Protein AF-A0A0G3XBW4-F1 (afdb_monomer_lite)

Organism: NCBI:txid543877

Radius of gyration: 42.04 Å; chains: 1; bounding box: 80×44×108 Å

Sequence (149 aa):
MRLISRLNPAEGVGDFWAYIRRPQPYRLPILALSFLMTGSLLFWVVQERYYMPPERPEITYITTFAPGRTDAEIAASNRANQERQDALAAERAEREELRREIYRSLGRATGMDVDRIEREAAEEQAREEAAEAARRAALVGDSVAEDSQ

pLDDT: mean 86.48, std 10.98, range [40.44, 97.56]

Structure (mmCIF, N/CA/C/O backbone):
data_AF-A0A0G3XBW4-F1
#
_entry.id   AF-A0A0G3XBW4-F1
#
loop_
_atom_site.group_PDB
_atom_site.id
_atom_site.type_symbol
_atom_site.label_atom_id
_atom_site.label_alt_id
_atom_site.label_comp_id
_atom_site.label_asym_id
_atom_site.label_entity_id
_atom_site.label_seq_id
_atom_site.pdbx_PDB_ins_code
_atom_site.Cartn_x
_atom_site.Cartn_y
_atom_site.Cartn_z
_atom_site.occupancy
_atom_site.B_iso_or_equiv
_atom_site.auth_seq_id
_atom_site.auth_comp_id
_atom_s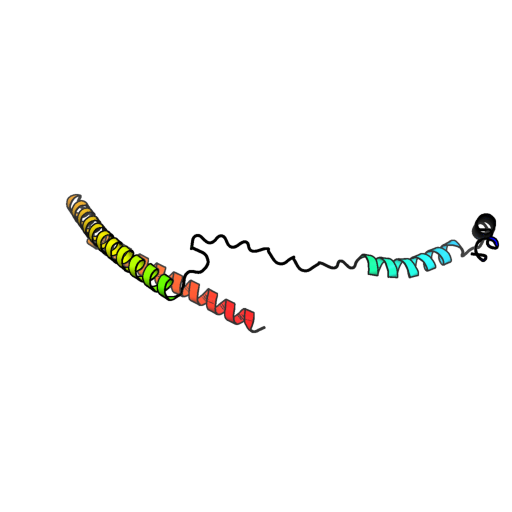ite.auth_asym_id
_atom_site.auth_atom_id
_atom_site.pdbx_PDB_model_num
ATOM 1 N N . MET A 1 1 ? 7.869 9.136 -58.456 1.00 55.00 1 MET A N 1
ATOM 2 C CA . MET A 1 1 ? 8.676 7.894 -58.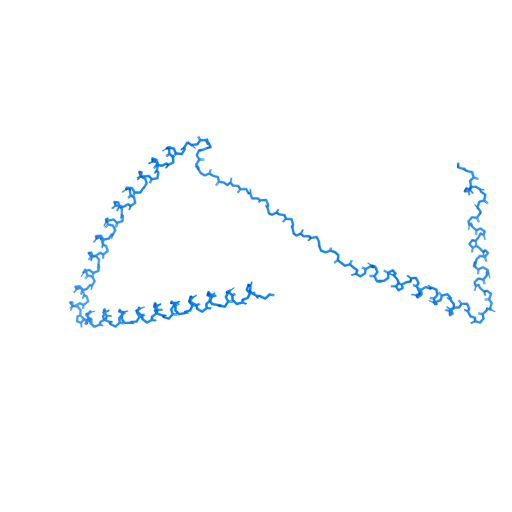361 1.00 55.00 1 MET A CA 1
ATOM 3 C C . MET A 1 1 ? 9.735 7.808 -59.477 1.00 55.00 1 MET A C 1
ATOM 5 O O . MET A 1 1 ? 9.739 6.856 -60.239 1.00 55.00 1 MET A O 1
ATOM 9 N N . ARG A 1 2 ? 10.633 8.799 -59.625 1.00 61.50 2 ARG A N 1
ATOM 10 C CA . ARG A 1 2 ? 11.599 8.858 -60.756 1.00 61.50 2 ARG A CA 1
ATOM 11 C C . ARG A 1 2 ? 13.068 9.041 -60.328 1.00 61.50 2 ARG A C 1
ATOM 13 O O . ARG A 1 2 ? 13.945 9.153 -61.172 1.00 61.50 2 ARG A O 1
ATOM 20 N N . LEU A 1 3 ? 13.325 9.082 -59.017 1.00 62.53 3 LEU A N 1
ATOM 21 C CA . LEU A 1 3 ? 14.662 9.248 -58.429 1.00 62.53 3 LEU A CA 1
ATOM 22 C C . LEU A 1 3 ? 15.362 7.900 -58.199 1.00 62.53 3 LEU A C 1
ATOM 24 O O . LEU A 1 3 ? 16.564 7.791 -58.395 1.00 62.53 3 LEU A O 1
ATOM 28 N N . ILE A 1 4 ? 14.599 6.856 -57.866 1.00 63.75 4 ILE A N 1
ATOM 29 C CA . ILE A 1 4 ? 15.136 5.530 -57.521 1.00 63.75 4 ILE A CA 1
ATOM 30 C C . ILE A 1 4 ? 15.625 4.775 -58.770 1.00 63.75 4 ILE A C 1
ATOM 32 O O . ILE A 1 4 ? 16.589 4.031 -58.686 1.00 63.75 4 ILE A O 1
ATOM 36 N N . SER A 1 5 ? 15.052 5.028 -59.956 1.00 64.81 5 SER A N 1
ATOM 37 C CA . SER A 1 5 ? 15.480 4.373 -61.208 1.00 64.81 5 SER A CA 1
ATOM 38 C C . SER A 1 5 ? 16.783 4.931 -61.800 1.00 64.81 5 SER A C 1
ATOM 40 O O . SER A 1 5 ? 17.261 4.410 -62.802 1.00 64.81 5 SER A O 1
ATOM 42 N N . ARG A 1 6 ? 17.314 6.032 -61.247 1.00 68.06 6 ARG A N 1
ATOM 43 C CA . ARG A 1 6 ? 18.598 6.641 -61.644 1.00 68.06 6 ARG A CA 1
ATOM 44 C C . ARG A 1 6 ? 19.755 6.228 -60.737 1.00 68.06 6 ARG A C 1
ATOM 46 O O . ARG A 1 6 ? 20.904 6.486 -61.072 1.00 68.06 6 ARG A O 1
ATOM 53 N N . LEU A 1 7 ? 19.451 5.632 -59.589 1.00 69.62 7 LEU A N 1
ATOM 54 C CA . LEU A 1 7 ? 20.440 5.107 -58.663 1.00 69.62 7 LEU A CA 1
ATOM 55 C C . LEU A 1 7 ? 20.679 3.647 -59.044 1.00 69.62 7 LEU A C 1
ATOM 57 O O . LEU A 1 7 ? 19.738 2.859 -59.053 1.00 69.62 7 LEU A O 1
ATOM 61 N N . ASN A 1 8 ? 21.921 3.298 -59.382 1.00 78.50 8 ASN A N 1
ATOM 62 C CA . ASN A 1 8 ? 22.334 1.913 -59.586 1.00 78.50 8 ASN A CA 1
ATOM 63 C C . ASN A 1 8 ? 22.988 1.396 -58.289 1.00 78.50 8 ASN A C 1
ATOM 65 O O . ASN A 1 8 ? 24.199 1.547 -58.113 1.00 78.50 8 ASN A O 1
ATOM 69 N N . PRO A 1 9 ? 22.215 0.840 -57.335 1.00 78.75 9 PRO A N 1
ATOM 70 C CA . PRO A 1 9 ? 22.743 0.463 -56.025 1.00 78.75 9 PRO A CA 1
ATOM 71 C C . PRO A 1 9 ? 23.787 -0.655 -56.116 1.00 78.75 9 PRO A C 1
ATOM 73 O O . PRO A 1 9 ? 24.722 -0.680 -55.321 1.00 78.75 9 PRO A O 1
ATOM 76 N N . ALA A 1 10 ? 23.662 -1.554 -57.095 1.00 81.38 10 ALA A N 1
ATOM 77 C CA . ALA A 1 10 ? 24.596 -2.661 -57.281 1.00 81.38 10 ALA A CA 1
ATOM 78 C C . ALA A 1 10 ? 25.997 -2.162 -57.670 1.00 81.38 10 ALA A C 1
ATOM 80 O O . ALA A 1 10 ? 27.002 -2.634 -57.140 1.00 81.38 10 ALA A O 1
ATOM 81 N N . GLU A 1 11 ? 26.057 -1.167 -58.553 1.00 82.88 11 GLU A N 1
ATOM 82 C CA . GLU A 1 11 ? 27.310 -0.562 -59.005 1.00 82.88 11 GLU A CA 1
ATOM 83 C C . GLU A 1 11 ? 27.946 0.308 -57.913 1.00 82.88 11 GLU A C 1
ATOM 85 O O . GLU A 1 11 ? 29.149 0.213 -57.677 1.00 82.88 11 GLU A O 1
ATOM 90 N N . GLY A 1 12 ? 27.136 1.062 -57.161 1.00 84.56 12 GLY A N 1
ATOM 91 C CA . GLY A 1 12 ? 27.617 1.860 -56.027 1.00 84.56 12 GLY A CA 1
ATOM 92 C C . GLY A 1 12 ? 28.231 1.019 -54.900 1.00 84.56 12 GLY A C 1
ATOM 93 O O . GLY A 1 12 ? 29.260 1.390 -54.338 1.00 84.56 12 GLY A O 1
ATOM 94 N N . VAL A 1 13 ? 27.653 -0.149 -54.596 1.00 88.50 13 VAL A N 1
ATOM 95 C CA . VAL A 1 13 ? 28.239 -1.095 -53.626 1.00 88.50 13 VAL A CA 1
ATOM 96 C C . VAL A 1 13 ? 29.562 -1.668 -54.147 1.00 88.50 13 VAL A C 1
ATOM 98 O O . VAL A 1 13 ? 30.516 -1.814 -53.379 1.00 88.50 13 VAL A O 1
ATOM 101 N N . GLY A 1 14 ? 29.644 -1.956 -55.450 1.00 89.25 14 GLY A N 1
ATOM 102 C CA . GLY A 1 14 ? 30.870 -2.419 -56.101 1.00 89.25 14 GLY A CA 1
ATOM 103 C C . GLY A 1 14 ? 32.006 -1.395 -56.033 1.00 89.25 14 GLY A C 1
ATOM 104 O O . GLY A 1 14 ? 33.124 -1.751 -55.652 1.00 89.25 14 GLY A O 1
ATOM 105 N N . ASP A 1 15 ? 31.716 -0.127 -56.333 1.00 86.19 15 ASP A N 1
ATOM 106 C CA . ASP A 1 15 ? 32.692 0.969 -56.282 1.00 86.19 15 ASP A CA 1
ATOM 107 C C . ASP A 1 15 ? 33.177 1.242 -54.847 1.00 86.19 15 ASP A C 1
ATOM 109 O O . ASP A 1 15 ? 34.380 1.323 -54.582 1.00 86.19 15 ASP A O 1
ATOM 113 N N . PHE A 1 16 ? 32.259 1.241 -53.876 1.00 87.25 16 PHE A N 1
ATOM 114 C CA . PHE A 1 16 ? 32.604 1.340 -52.457 1.00 87.25 16 PHE A CA 1
ATOM 115 C C . PHE A 1 16 ? 33.545 0.212 -52.008 1.00 87.25 16 PHE A C 1
ATOM 117 O O . PHE A 1 16 ? 34.558 0.450 -51.346 1.00 87.25 16 PHE A O 1
ATOM 124 N N . TRP A 1 17 ? 33.250 -1.028 -52.397 1.00 87.12 17 TRP A N 1
ATOM 125 C CA . TRP A 1 17 ? 34.067 -2.184 -52.037 1.00 87.12 17 TRP A CA 1
ATOM 126 C C . TRP A 1 17 ? 35.446 -2.164 -52.709 1.00 87.12 17 TRP A C 1
ATOM 128 O O . TRP A 1 17 ? 36.455 -2.516 -52.087 1.00 87.12 17 TRP A O 1
ATOM 138 N N . ALA A 1 18 ? 35.511 -1.697 -53.959 1.00 88.00 18 ALA A N 1
ATOM 139 C CA . ALA A 1 18 ? 36.764 -1.462 -54.664 1.00 88.00 18 ALA A CA 1
ATOM 140 C C . ALA A 1 18 ? 37.614 -0.388 -53.964 1.00 88.00 18 ALA A C 1
ATOM 142 O O . ALA A 1 18 ? 38.826 -0.569 -53.832 1.00 88.00 18 ALA A O 1
ATOM 143 N N . TYR A 1 19 ? 36.998 0.687 -53.462 1.00 84.88 19 TYR A N 1
ATOM 144 C CA . TYR A 1 19 ? 37.668 1.730 -52.681 1.00 84.88 19 TYR A CA 1
ATOM 145 C C . TYR A 1 19 ? 38.192 1.209 -51.333 1.00 84.88 19 TYR A C 1
ATOM 147 O O . TYR A 1 19 ? 39.368 1.395 -51.021 1.00 84.88 19 TYR A O 1
ATOM 155 N N . ILE A 1 20 ? 37.370 0.479 -50.571 1.00 84.06 20 ILE A N 1
ATOM 156 C CA . ILE A 1 20 ? 37.745 -0.099 -49.266 1.00 84.06 20 ILE A CA 1
ATOM 157 C C . ILE A 1 20 ? 38.923 -1.080 -49.380 1.00 84.06 20 ILE A C 1
ATOM 159 O O . ILE A 1 20 ? 39.796 -1.123 -48.506 1.00 84.06 20 ILE A O 1
ATOM 163 N N . ARG A 1 21 ? 38.993 -1.854 -50.471 1.00 83.62 21 ARG A N 1
ATOM 164 C CA . ARG A 1 21 ? 40.095 -2.800 -50.716 1.00 83.62 21 ARG A CA 1
ATOM 165 C C . ARG A 1 21 ? 41.432 -2.129 -51.035 1.00 83.62 21 ARG A C 1
ATOM 167 O O . ARG A 1 21 ? 42.460 -2.793 -50.881 1.00 83.62 21 ARG A O 1
ATOM 174 N N . ARG A 1 22 ? 41.463 -0.845 -51.418 1.00 86.62 22 ARG A N 1
ATOM 175 C CA . ARG A 1 22 ? 42.720 -0.136 -51.719 1.00 86.62 22 ARG A CA 1
ATOM 176 C C . ARG A 1 22 ? 43.646 -0.135 -50.491 1.00 86.62 22 ARG A C 1
ATOM 178 O O . ARG A 1 22 ? 43.172 0.074 -49.369 1.00 86.62 22 ARG A O 1
ATOM 185 N N . PRO A 1 23 ? 44.958 -0.376 -50.666 1.00 79.88 23 PRO A N 1
ATOM 186 C CA . PRO A 1 23 ? 45.912 -0.396 -49.564 1.00 79.88 23 PRO A CA 1
ATOM 187 C C . PRO A 1 23 ? 46.196 1.037 -49.095 1.00 79.88 23 PRO A C 1
ATOM 189 O O . PRO A 1 23 ? 47.113 1.696 -49.570 1.00 79.88 23 PRO A O 1
ATOM 192 N N . GLN A 1 24 ? 45.374 1.532 -48.170 1.00 82.81 24 GLN A N 1
ATOM 193 C CA . GLN A 1 24 ? 45.597 2.796 -47.474 1.00 82.81 24 GLN A CA 1
ATOM 194 C C . GLN A 1 24 ? 45.966 2.535 -46.007 1.00 82.81 24 GLN A C 1
ATOM 196 O O . GLN A 1 24 ? 45.290 1.735 -45.352 1.00 82.81 24 GLN A O 1
ATOM 201 N N . PRO A 1 25 ? 46.986 3.226 -45.465 1.00 86.44 25 PRO A N 1
ATOM 202 C CA . PRO A 1 25 ? 47.512 2.952 -44.126 1.00 86.44 25 PRO A CA 1
ATOM 203 C C . PRO A 1 25 ? 46.499 3.220 -43.002 1.00 86.44 25 PRO A C 1
ATOM 205 O O . PRO A 1 25 ? 46.497 2.511 -42.001 1.00 86.44 25 PRO A O 1
ATOM 208 N N . TYR A 1 26 ? 45.590 4.188 -43.175 1.00 87.31 26 TYR A N 1
ATOM 209 C CA . TYR A 1 26 ? 44.670 4.638 -42.118 1.00 87.31 26 TYR A CA 1
ATOM 210 C C . TYR A 1 26 ? 43.203 4.222 -42.306 1.00 87.31 26 TYR A C 1
ATOM 212 O O . TYR A 1 26 ? 42.339 4.681 -41.561 1.00 87.31 26 TYR A O 1
ATOM 220 N N . ARG A 1 27 ? 42.892 3.322 -43.250 1.00 87.00 27 ARG A N 1
ATOM 221 C CA . ARG A 1 27 ? 41.497 2.944 -43.558 1.00 87.00 27 ARG A CA 1
ATOM 222 C C . ARG A 1 27 ? 40.745 2.339 -42.365 1.00 87.00 27 ARG A C 1
ATOM 224 O O . ARG A 1 27 ? 39.613 2.722 -42.103 1.00 87.00 27 ARG A O 1
ATOM 231 N N . LEU A 1 28 ? 41.377 1.416 -41.633 1.00 86.44 28 LEU A N 1
ATOM 232 C CA . LEU A 1 28 ? 40.762 0.746 -40.484 1.00 86.44 28 LEU A CA 1
ATOM 233 C C . LEU A 1 28 ? 40.714 1.656 -39.248 1.00 86.44 28 LEU A C 1
ATOM 235 O O . LEU A 1 28 ? 39.649 1.716 -38.642 1.00 86.44 28 LEU A O 1
ATOM 239 N N . PRO A 1 29 ? 41.782 2.406 -38.893 1.00 92.19 29 PRO A N 1
ATOM 240 C CA . PRO A 1 29 ? 41.722 3.359 -37.785 1.00 92.19 29 PRO A CA 1
ATOM 241 C C . PRO A 1 29 ? 40.635 4.422 -37.945 1.00 92.19 29 PRO A C 1
ATOM 243 O O . PRO A 1 29 ? 39.881 4.658 -37.007 1.00 92.19 29 PRO A O 1
ATOM 246 N N . ILE A 1 30 ? 40.519 5.039 -39.128 1.00 91.56 30 ILE A N 1
ATOM 247 C CA . ILE A 1 30 ? 39.511 6.079 -39.375 1.00 91.56 30 ILE A CA 1
ATOM 248 C C . ILE A 1 30 ? 38.106 5.475 -39.322 1.00 91.56 30 ILE A C 1
ATOM 250 O O . ILE A 1 30 ? 37.239 6.017 -38.645 1.00 91.56 30 ILE A O 1
ATOM 254 N N . LEU A 1 31 ? 37.895 4.322 -39.967 1.00 90.31 31 LEU A N 1
ATOM 255 C CA . LEU A 1 31 ? 36.609 3.627 -39.946 1.00 90.31 31 LEU A CA 1
ATOM 256 C C . LEU A 1 31 ? 36.198 3.241 -38.518 1.00 90.31 31 LEU A C 1
ATOM 258 O O . LEU A 1 31 ? 35.068 3.494 -38.110 1.00 90.31 31 LEU A O 1
ATOM 262 N N . ALA A 1 32 ? 37.124 2.671 -37.746 1.00 94.19 32 ALA A N 1
ATOM 263 C CA . ALA A 1 32 ? 36.895 2.303 -36.356 1.00 94.19 32 ALA A CA 1
ATOM 264 C C . ALA A 1 32 ? 36.591 3.528 -35.487 1.00 94.19 32 ALA A C 1
ATOM 266 O O . ALA A 1 32 ? 35.677 3.469 -34.671 1.00 94.19 32 ALA A O 1
ATOM 267 N N . LEU A 1 33 ? 37.298 4.646 -35.688 1.00 96.94 33 LEU A N 1
ATOM 268 C CA . LEU A 1 33 ? 37.041 5.893 -34.969 1.00 96.94 33 LEU A CA 1
ATOM 2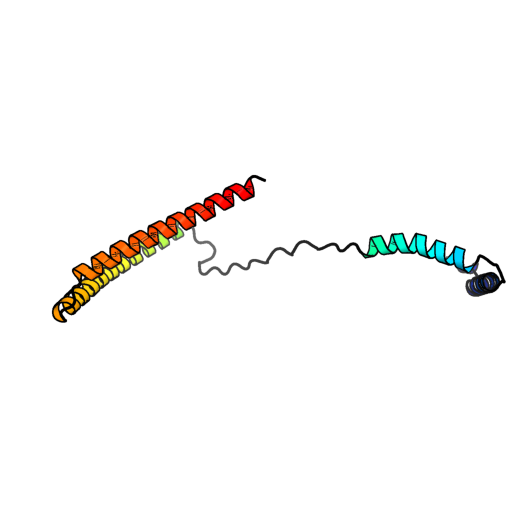69 C C . LEU A 1 33 ? 35.646 6.443 -35.284 1.00 96.94 33 LEU A C 1
ATOM 271 O O . LEU A 1 33 ? 34.928 6.838 -34.370 1.00 96.94 33 LEU A O 1
ATOM 275 N N . SER A 1 34 ? 35.230 6.422 -36.553 1.00 96.06 34 SER A N 1
ATOM 276 C CA . SER A 1 34 ? 33.879 6.829 -36.948 1.00 96.06 34 SER A CA 1
ATOM 277 C C . SER A 1 34 ? 32.810 5.951 -36.295 1.00 96.06 34 SER A C 1
ATOM 279 O O . SER A 1 34 ? 31.868 6.477 -35.704 1.00 96.06 34 SER A O 1
ATOM 281 N N . PHE A 1 35 ? 32.983 4.625 -36.323 1.00 96.69 35 PHE A N 1
ATOM 282 C CA . PHE A 1 35 ? 32.072 3.707 -35.634 1.00 96.69 35 PHE A CA 1
ATOM 283 C C . PHE A 1 35 ? 32.073 3.902 -34.120 1.00 96.69 35 PHE A C 1
ATOM 285 O O . PHE A 1 35 ? 31.016 3.799 -33.512 1.00 96.69 35 PHE A O 1
ATOM 292 N N . LEU A 1 36 ? 33.216 4.215 -33.510 1.00 97.56 36 LEU A N 1
ATOM 293 C CA . LEU A 1 36 ? 33.307 4.513 -32.081 1.00 97.56 36 LEU A CA 1
ATOM 294 C C . LEU A 1 36 ? 32.536 5.779 -31.716 1.00 97.56 36 LEU A C 1
ATOM 296 O O . LEU A 1 36 ? 31.805 5.771 -30.734 1.00 97.56 36 LEU A O 1
ATOM 300 N N . MET A 1 37 ? 32.674 6.849 -32.502 1.00 96.06 37 MET A N 1
ATOM 301 C CA . MET A 1 37 ? 31.984 8.117 -32.245 1.00 96.06 37 MET A CA 1
ATOM 302 C C . MET A 1 37 ? 30.465 7.989 -32.396 1.00 96.06 37 MET A C 1
ATOM 304 O O . MET A 1 37 ? 29.718 8.488 -31.561 1.00 96.06 37 MET A O 1
ATOM 308 N N . THR A 1 38 ? 29.984 7.309 -33.439 1.00 95.50 38 THR A N 1
ATOM 309 C CA . THR A 1 38 ? 28.539 7.095 -33.623 1.00 95.50 38 THR A CA 1
ATOM 310 C C . THR A 1 38 ? 28.000 6.028 -32.671 1.00 95.50 38 THR A C 1
ATOM 312 O O . THR A 1 38 ? 26.918 6.174 -32.105 1.00 95.50 38 THR A O 1
ATOM 315 N N . GLY A 1 39 ? 28.760 4.955 -32.473 1.00 96.38 39 GLY A N 1
ATOM 316 C CA . GLY A 1 39 ? 28.391 3.834 -31.622 1.00 96.38 39 GLY A CA 1
ATOM 317 C C . GLY A 1 39 ? 28.319 4.210 -30.148 1.00 96.38 39 GLY A C 1
ATOM 318 O O . GLY A 1 39 ? 27.430 3.718 -29.466 1.00 96.38 39 GLY A O 1
ATOM 319 N N . SER A 1 40 ? 29.181 5.107 -29.659 1.00 95.69 40 SER A N 1
ATOM 320 C CA . SER A 1 40 ? 29.143 5.570 -28.265 1.00 95.69 40 SER A CA 1
ATOM 321 C C . SER A 1 40 ? 27.867 6.351 -27.949 1.00 95.69 40 SER A C 1
ATOM 323 O O . SER A 1 40 ? 27.244 6.111 -26.916 1.00 95.69 40 SER A O 1
ATOM 325 N N . LEU A 1 41 ? 27.430 7.220 -28.866 1.00 95.00 41 LEU A N 1
ATOM 326 C CA . LEU A 1 41 ? 26.172 7.950 -28.737 1.00 95.00 41 LEU A CA 1
ATOM 327 C C . LEU A 1 41 ? 24.977 6.989 -28.708 1.00 95.00 41 LEU A C 1
ATOM 329 O O . LEU A 1 41 ? 24.127 7.087 -27.828 1.00 95.00 41 LEU A O 1
ATOM 333 N N . LEU A 1 42 ? 24.927 6.036 -29.644 1.00 95.00 42 LEU A N 1
ATOM 334 C CA . LEU A 1 42 ? 23.849 5.044 -29.690 1.00 95.00 42 LEU A CA 1
ATOM 335 C C . LEU A 1 42 ? 23.864 4.122 -28.470 1.00 95.00 42 LEU A C 1
ATOM 337 O O . LEU A 1 42 ? 22.808 3.814 -27.929 1.00 95.00 42 LEU A O 1
ATOM 341 N N . PHE A 1 43 ? 25.046 3.710 -28.014 1.00 94.75 43 PHE A N 1
ATOM 342 C CA . PHE A 1 43 ? 25.203 2.898 -26.812 1.00 94.75 43 PHE A CA 1
ATOM 343 C C . PHE A 1 43 ? 24.616 3.603 -25.590 1.00 94.75 43 PHE A C 1
ATOM 345 O O . PHE A 1 43 ? 23.890 2.974 -24.826 1.00 94.75 43 PHE A O 1
ATOM 352 N N . TRP A 1 44 ? 24.879 4.904 -25.437 1.00 92.62 44 TRP A N 1
ATOM 353 C CA . TRP A 1 44 ? 24.315 5.695 -24.347 1.00 92.62 44 TRP A CA 1
ATOM 354 C C . TRP A 1 44 ? 22.783 5.748 -24.407 1.00 92.62 44 TRP A C 1
ATOM 356 O O . TRP A 1 44 ? 22.127 5.486 -23.407 1.00 92.62 44 TRP A O 1
ATOM 366 N N . VAL A 1 45 ? 22.206 5.985 -25.590 1.00 91.12 45 VAL A N 1
ATOM 367 C CA . VAL A 1 45 ? 20.743 6.031 -25.772 1.00 91.12 45 VAL A CA 1
ATOM 368 C C . VAL A 1 45 ? 20.078 4.677 -25.498 1.00 91.12 45 VAL A C 1
ATOM 370 O O . VAL A 1 45 ? 19.004 4.625 -24.909 1.00 91.12 45 VAL A O 1
ATOM 373 N N . VAL A 1 46 ? 20.698 3.569 -25.910 1.00 90.69 46 VAL A N 1
ATOM 374 C CA . VAL A 1 46 ? 20.126 2.217 -25.755 1.00 90.69 46 VAL A CA 1
ATOM 375 C C . VAL A 1 46 ? 20.148 1.730 -24.299 1.00 90.69 46 VAL A C 1
ATOM 377 O O . VAL A 1 46 ? 19.357 0.863 -23.933 1.00 90.69 46 VAL A O 1
ATOM 380 N N . GLN A 1 47 ? 21.033 2.273 -23.461 1.00 87.94 47 GLN A N 1
ATOM 381 C CA . GLN A 1 47 ? 21.108 1.939 -22.033 1.00 87.94 47 GLN A CA 1
ATOM 382 C C . GLN A 1 47 ? 19.952 2.534 -21.216 1.00 87.94 47 GLN A C 1
ATOM 384 O O . GLN A 1 47 ? 19.682 2.057 -20.113 1.00 87.94 47 GLN A O 1
ATOM 389 N N . GLU A 1 48 ? 19.259 3.547 -21.740 1.00 84.19 48 GLU A N 1
ATOM 390 C CA . GLU A 1 48 ? 18.169 4.208 -21.030 1.00 84.19 48 GLU A CA 1
ATOM 391 C C . GLU A 1 48 ? 16.977 3.249 -20.867 1.00 84.19 48 GLU A C 1
ATOM 393 O O . GLU A 1 48 ? 16.328 2.843 -21.834 1.00 84.19 48 GLU A O 1
ATOM 398 N N . ARG A 1 49 ? 16.678 2.867 -19.621 1.00 80.31 49 ARG A N 1
ATOM 399 C CA . ARG A 1 49 ? 15.523 2.025 -19.281 1.00 80.31 49 ARG A CA 1
ATOM 400 C C . ARG A 1 49 ? 14.460 2.885 -18.618 1.00 80.31 49 ARG A C 1
ATOM 402 O O . ARG A 1 49 ? 14.577 3.229 -17.447 1.00 80.31 49 ARG A O 1
ATOM 409 N N . TYR A 1 50 ? 13.398 3.182 -19.357 1.00 81.12 50 TYR A N 1
ATOM 410 C CA . TYR A 1 50 ? 12.222 3.834 -18.797 1.00 81.12 50 TYR A CA 1
ATOM 411 C C . TYR A 1 50 ? 11.297 2.791 -18.159 1.00 81.12 50 TYR A C 1
ATOM 413 O O . TYR A 1 50 ? 10.764 1.919 -18.848 1.00 81.12 50 TYR A O 1
ATOM 421 N N . TYR A 1 51 ? 11.110 2.870 -16.841 1.00 81.19 51 TYR A N 1
ATOM 422 C CA . TYR A 1 51 ? 10.107 2.075 -16.138 1.00 81.19 51 TYR A CA 1
ATOM 423 C C . TYR A 1 51 ? 8.770 2.807 -16.203 1.00 81.19 51 TYR A C 1
ATOM 425 O O . TYR A 1 51 ? 8.642 3.927 -15.710 1.00 81.19 51 TYR A O 1
ATOM 433 N N . MET A 1 52 ? 7.774 2.177 -16.823 1.00 80.38 52 MET A N 1
ATOM 434 C CA . MET A 1 52 ? 6.409 2.688 -16.787 1.00 80.38 52 MET A CA 1
ATOM 435 C C . MET A 1 52 ? 5.918 2.666 -15.331 1.00 80.38 52 MET A C 1
ATOM 437 O O . MET A 1 52 ? 6.165 1.673 -14.637 1.00 80.38 52 MET A O 1
ATOM 441 N N . PRO A 1 53 ? 5.247 3.725 -14.845 1.00 83.94 53 PRO A N 1
ATOM 442 C CA . PRO A 1 53 ? 4.582 3.653 -13.552 1.00 83.94 53 PRO A CA 1
ATOM 443 C C . PRO A 1 53 ? 3.608 2.462 -13.548 1.00 83.94 53 PRO A C 1
ATOM 445 O O . PRO A 1 53 ? 2.999 2.182 -14.585 1.00 83.94 53 PRO A O 1
ATOM 448 N N . PRO A 1 54 ? 3.470 1.745 -12.419 1.00 84.00 54 PRO A N 1
ATOM 449 C CA . PRO A 1 54 ? 2.578 0.596 -12.341 1.00 84.00 54 PRO A CA 1
ATOM 450 C C . PRO A 1 54 ? 1.150 1.008 -12.712 1.00 84.00 54 PRO A C 1
ATOM 452 O O . PRO A 1 54 ? 0.680 2.080 -12.318 1.00 84.00 54 PRO A O 1
ATOM 455 N N . GLU A 1 55 ? 0.461 0.157 -13.473 1.00 83.38 55 GLU A N 1
ATOM 456 C CA . GLU A 1 55 ? -0.953 0.361 -13.781 1.00 83.38 55 GLU A CA 1
ATOM 457 C C . GLU A 1 55 ? -1.758 0.446 -12.479 1.00 83.38 55 GLU A C 1
ATOM 459 O O . GLU A 1 55 ? -1.483 -0.257 -11.500 1.00 83.38 55 GLU A O 1
ATOM 464 N N . ARG A 1 56 ? -2.745 1.350 -12.441 1.00 84.31 56 ARG A N 1
ATOM 465 C CA . ARG A 1 56 ? -3.604 1.485 -11.259 1.00 84.31 56 ARG A CA 1
ATOM 466 C C . ARG A 1 56 ? -4.397 0.182 -11.098 1.00 84.31 56 ARG A C 1
ATOM 468 O O . ARG A 1 56 ? -4.927 -0.305 -12.094 1.00 84.31 56 ARG A O 1
ATOM 475 N N . PRO A 1 57 ? -4.516 -0.364 -9.878 1.00 85.62 57 PRO A N 1
ATOM 476 C CA . PRO A 1 57 ? -5.258 -1.597 -9.670 1.00 85.62 57 PRO A CA 1
ATOM 477 C C . PRO A 1 57 ? -6.737 -1.400 -10.018 1.00 85.62 57 PRO A C 1
ATOM 479 O O . PRO A 1 57 ? -7.356 -0.411 -9.616 1.00 85.62 57 PRO A O 1
ATOM 482 N N . GLU A 1 58 ? -7.314 -2.362 -10.733 1.00 85.19 58 GLU A N 1
ATOM 483 C CA . GLU A 1 58 ? -8.755 -2.425 -10.961 1.00 85.19 58 GLU A CA 1
ATOM 484 C C . GLU A 1 58 ? -9.450 -2.927 -9.687 1.00 85.19 58 GLU A C 1
ATOM 486 O O . GLU A 1 58 ? -9.279 -4.072 -9.268 1.00 85.19 58 GLU A O 1
ATOM 491 N N . ILE A 1 59 ? -10.229 -2.057 -9.038 1.00 85.12 59 ILE A N 1
ATOM 492 C CA . ILE A 1 59 ? -10.961 -2.397 -7.812 1.00 85.12 59 ILE A CA 1
ATOM 493 C C . ILE A 1 59 ? -12.381 -2.820 -8.190 1.00 85.12 59 ILE A C 1
ATOM 495 O O . ILE A 1 59 ? -13.205 -1.990 -8.573 1.00 85.12 59 ILE A O 1
ATOM 499 N N . THR A 1 60 ? -12.685 -4.111 -8.042 1.00 86.25 60 THR A N 1
ATOM 500 C CA . THR A 1 60 ? -14.061 -4.620 -8.140 1.00 86.25 60 THR A CA 1
ATOM 501 C C . THR A 1 60 ? -14.697 -4.630 -6.753 1.00 86.25 60 THR A C 1
ATOM 503 O O . THR A 1 60 ? -14.319 -5.422 -5.892 1.00 86.25 60 THR A O 1
ATOM 506 N N . TYR A 1 61 ? -15.681 -3.759 -6.529 1.00 80.38 61 TYR A N 1
ATOM 507 C CA . TYR A 1 61 ? -16.455 -3.753 -5.289 1.00 80.38 61 TYR A CA 1
ATOM 508 C C . TYR A 1 61 ? -17.543 -4.828 -5.336 1.00 80.38 61 TYR A C 1
ATOM 510 O O . TYR A 1 61 ? -18.466 -4.758 -6.144 1.00 80.38 61 TYR A O 1
ATOM 518 N N . ILE A 1 62 ? -17.457 -5.806 -4.437 1.00 81.56 62 ILE A N 1
ATOM 519 C CA . ILE A 1 62 ? -18.509 -6.802 -4.213 1.00 81.56 62 ILE A CA 1
ATOM 520 C C . ILE A 1 62 ? -19.336 -6.316 -3.023 1.00 81.56 62 ILE A C 1
ATOM 522 O O . ILE A 1 62 ? -18.872 -6.363 -1.884 1.00 81.56 62 ILE A O 1
ATOM 526 N N . THR A 1 63 ? -20.545 -5.808 -3.268 1.00 80.56 63 THR A N 1
ATOM 527 C CA . THR A 1 63 ? -21.421 -5.315 -2.195 1.00 80.56 63 THR A CA 1
ATOM 528 C C . THR A 1 63 ? -22.509 -6.329 -1.867 1.00 80.56 63 THR A C 1
ATOM 530 O O . THR A 1 63 ? -23.272 -6.727 -2.742 1.00 80.56 63 THR A O 1
ATOM 533 N N . THR A 1 64 ? -22.645 -6.690 -0.592 1.00 80.31 64 THR A N 1
ATOM 534 C CA . THR A 1 64 ? -23.737 -7.557 -0.102 1.00 80.31 64 THR A CA 1
ATOM 535 C C . THR A 1 64 ? -25.041 -6.786 0.144 1.00 80.31 64 THR A C 1
ATOM 537 O O . THR A 1 64 ? -26.096 -7.380 0.347 1.00 80.31 64 THR A O 1
ATOM 540 N N . PHE A 1 65 ? -24.983 -5.453 0.154 1.00 81.81 65 PHE A N 1
ATOM 541 C CA . PHE A 1 65 ? -26.144 -4.594 0.379 1.00 81.81 65 PHE A CA 1
ATOM 542 C C . PHE A 1 65 ? -26.875 -4.285 -0.930 1.00 81.81 65 PHE A C 1
ATOM 544 O O . PHE A 1 65 ? -26.259 -4.217 -1.992 1.00 81.81 65 PHE A O 1
ATOM 551 N N . ALA A 1 66 ? -28.189 -4.071 -0.842 1.00 79.62 66 ALA A N 1
ATOM 552 C CA . ALA A 1 66 ? -29.004 -3.705 -1.994 1.00 79.62 66 ALA A CA 1
ATOM 553 C C . ALA A 1 66 ? -28.522 -2.374 -2.614 1.00 79.62 66 ALA A C 1
ATOM 555 O O . ALA A 1 66 ? -28.306 -1.405 -1.872 1.00 79.62 66 ALA A O 1
ATOM 556 N N . PRO A 1 67 ? -28.369 -2.297 -3.950 1.00 77.19 67 PRO A N 1
ATOM 557 C CA . PRO A 1 67 ? -28.033 -1.046 -4.614 1.00 77.19 67 PRO A CA 1
ATOM 558 C C . PRO A 1 67 ? -29.198 -0.060 -4.448 1.00 77.19 67 PRO A C 1
ATOM 560 O O . PRO A 1 67 ? -30.336 -0.379 -4.784 1.00 77.19 67 PRO A O 1
ATOM 563 N N . GLY A 1 68 ? -28.919 1.133 -3.913 1.00 82.94 68 GLY A N 1
ATOM 564 C CA . GLY A 1 68 ? -29.914 2.201 -3.753 1.00 82.94 68 GLY A CA 1
ATOM 565 C C . GLY A 1 68 ? -30.571 2.318 -2.375 1.00 82.94 68 GLY A C 1
ATOM 566 O O . GLY A 1 68 ? -31.547 3.055 -2.256 1.00 82.94 68 GLY A O 1
ATOM 567 N N . ARG A 1 69 ? -30.056 1.645 -1.332 1.00 86.75 69 ARG A N 1
ATOM 568 C CA . ARG A 1 69 ? -30.538 1.890 0.039 1.00 86.75 69 ARG A CA 1
ATOM 569 C C . ARG A 1 69 ? -30.323 3.354 0.431 1.00 86.75 69 ARG A C 1
ATOM 571 O O . ARG A 1 69 ? -29.255 3.913 0.185 1.00 86.75 69 ARG A O 1
ATOM 578 N N . THR A 1 70 ? -31.318 3.945 1.070 1.00 91.31 70 THR A N 1
ATOM 579 C CA . THR A 1 70 ? -31.256 5.315 1.584 1.00 91.31 70 THR A CA 1
ATOM 580 C C . THR A 1 70 ? -30.518 5.365 2.917 1.00 91.31 70 THR A C 1
ATOM 582 O O . THR A 1 70 ? -30.563 4.409 3.692 1.00 91.31 70 THR A O 1
ATOM 585 N N . ASP A 1 71 ? -29.902 6.505 3.236 1.00 89.94 71 ASP A N 1
ATOM 586 C CA . ASP A 1 71 ? -29.213 6.742 4.517 1.00 89.94 71 ASP A CA 1
ATOM 587 C C . ASP A 1 71 ? -30.102 6.462 5.742 1.00 89.94 71 ASP A C 1
ATOM 589 O O . ASP A 1 71 ? -29.633 5.966 6.768 1.00 89.94 71 ASP A O 1
ATOM 593 N N . ALA A 1 72 ? -31.411 6.705 5.627 1.00 90.75 72 ALA A N 1
ATOM 594 C CA . ALA A 1 72 ? -32.378 6.396 6.677 1.00 90.75 72 ALA A CA 1
ATOM 595 C C . ALA A 1 72 ? -32.500 4.880 6.929 1.00 90.75 72 ALA A C 1
ATOM 597 O O . ALA A 1 72 ? -32.512 4.436 8.080 1.00 90.75 72 ALA A O 1
ATOM 598 N N . GLU A 1 73 ? -32.533 4.074 5.866 1.00 89.31 73 GLU A N 1
ATOM 599 C CA . GLU A 1 73 ? -32.556 2.609 5.957 1.00 8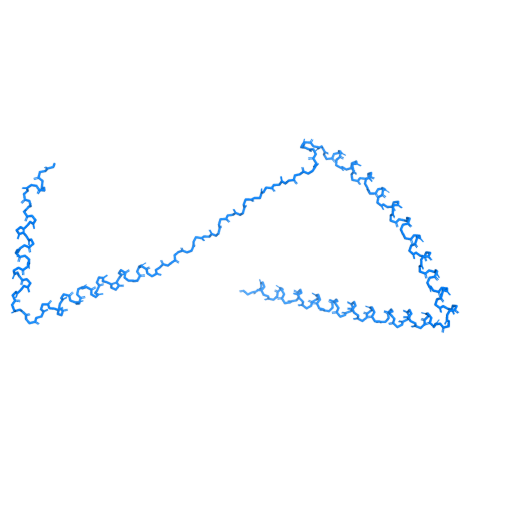9.31 73 GLU A CA 1
ATOM 600 C C . GLU A 1 73 ? -31.227 2.062 6.497 1.00 89.31 73 GLU A C 1
ATOM 602 O O . GLU A 1 73 ? -31.223 1.093 7.261 1.00 89.31 73 GLU A O 1
ATOM 607 N N . ILE A 1 74 ? -30.101 2.715 6.176 1.00 89.31 74 ILE A N 1
ATOM 608 C CA . ILE A 1 74 ? -28.783 2.406 6.758 1.00 89.31 74 ILE A CA 1
ATOM 609 C C . ILE A 1 74 ? -28.822 2.554 8.271 1.00 89.31 74 ILE A C 1
ATOM 611 O O . ILE A 1 74 ? -28.479 1.622 8.998 1.00 89.31 74 ILE A O 1
ATOM 615 N N . ALA A 1 75 ? -29.242 3.729 8.737 1.00 92.31 75 ALA A N 1
ATOM 616 C CA . ALA A 1 75 ? -29.259 4.059 10.150 1.00 92.31 75 ALA A CA 1
ATOM 617 C C . ALA A 1 75 ? -30.199 3.128 10.927 1.00 92.31 75 ALA A C 1
ATOM 619 O O . ALA A 1 75 ? -29.834 2.632 11.994 1.00 92.31 75 ALA A O 1
ATOM 620 N N . ALA A 1 76 ? -31.377 2.833 10.369 1.00 93.31 76 ALA A N 1
ATOM 621 C CA . ALA A 1 76 ? -32.326 1.899 10.964 1.00 93.31 76 ALA A CA 1
ATOM 622 C C . ALA A 1 76 ? -31.744 0.479 11.072 1.00 93.31 76 ALA A C 1
ATOM 624 O O . ALA A 1 76 ? -31.792 -0.124 12.146 1.00 93.31 76 ALA A O 1
ATOM 625 N N . SER A 1 77 ? -31.138 -0.031 9.992 1.00 90.38 77 SER A N 1
ATOM 626 C CA . SER A 1 77 ? -30.493 -1.348 9.986 1.00 90.38 77 SER A CA 1
ATOM 627 C C . SER A 1 77 ? -29.332 -1.424 10.975 1.00 90.38 77 SER A C 1
ATOM 629 O O . SER A 1 77 ? -29.159 -2.449 11.631 1.00 90.38 77 SER A O 1
ATOM 631 N N . ASN A 1 78 ? -28.531 -0.364 11.084 1.00 93.19 78 ASN A N 1
ATOM 632 C CA . ASN A 1 78 ? -27.394 -0.324 11.995 1.00 93.19 78 ASN A CA 1
ATOM 633 C C . ASN A 1 78 ? -27.855 -0.319 13.453 1.00 93.19 78 ASN A C 1
ATOM 635 O O . ASN A 1 78 ? -27.326 -1.092 14.243 1.00 93.19 78 ASN A O 1
ATOM 639 N N . ARG A 1 79 ? -28.877 0.477 13.797 1.00 96.00 79 ARG A N 1
ATOM 640 C CA . ARG A 1 79 ? -29.440 0.508 15.154 1.00 96.00 79 ARG A CA 1
ATOM 641 C C . ARG A 1 79 ? -30.000 -0.852 15.567 1.00 96.00 79 ARG A C 1
ATOM 643 O O . ARG A 1 79 ? -29.626 -1.361 16.615 1.00 96.00 79 ARG A O 1
ATOM 650 N N . ALA A 1 80 ? -30.806 -1.482 14.711 1.00 94.62 80 ALA A N 1
ATOM 651 C CA . ALA A 1 80 ? -31.332 -2.820 14.984 1.00 94.62 80 ALA A CA 1
ATOM 652 C C . ALA A 1 80 ? -30.211 -3.867 15.120 1.00 94.62 80 ALA A C 1
ATOM 654 O O . ALA A 1 80 ? -30.310 -4.816 15.895 1.00 94.62 80 ALA A O 1
ATOM 655 N N . ASN A 1 81 ? -29.121 -3.715 14.364 1.00 94.06 81 ASN A N 1
ATOM 656 C CA . ASN A 1 81 ? -27.965 -4.589 14.510 1.00 94.06 81 ASN A CA 1
ATOM 657 C C . ASN A 1 81 ? -27.221 -4.345 15.827 1.00 94.06 81 ASN A C 1
ATOM 659 O O . ASN A 1 81 ? -26.811 -5.313 16.459 1.00 94.06 81 ASN A O 1
ATOM 663 N N . GLN A 1 82 ? -27.084 -3.084 16.237 1.00 95.31 82 GLN A N 1
ATOM 664 C CA . GLN A 1 82 ? -26.433 -2.699 17.483 1.00 95.31 82 GLN A CA 1
ATOM 665 C C . GLN A 1 82 ? -27.187 -3.260 18.687 1.00 95.31 82 GLN A C 1
ATOM 667 O O . GLN A 1 82 ? -26.588 -3.959 19.489 1.00 95.31 82 GLN A O 1
ATOM 672 N N . GLU A 1 83 ? -28.508 -3.091 18.741 1.00 96.25 83 GLU A N 1
ATOM 673 C CA . GLU A 1 83 ? -29.342 -3.625 19.827 1.00 96.25 83 GLU A CA 1
ATOM 674 C C . GLU A 1 83 ? -29.185 -5.148 19.983 1.00 96.25 83 GLU A C 1
ATOM 676 O O . GLU A 1 83 ? -29.055 -5.664 21.094 1.00 96.25 83 GLU A O 1
ATOM 681 N N . ARG A 1 84 ? -29.127 -5.887 18.865 1.00 95.44 84 ARG A N 1
ATOM 682 C CA . ARG A 1 84 ? -28.867 -7.337 18.890 1.00 95.44 84 ARG A CA 1
ATOM 683 C C . ARG A 1 84 ? -27.459 -7.665 19.375 1.00 95.44 84 ARG A C 1
ATOM 685 O O . ARG A 1 84 ? -27.281 -8.636 20.105 1.00 95.44 84 ARG A O 1
ATOM 692 N N . GLN A 1 85 ? -26.459 -6.904 18.938 1.00 95.50 85 GLN A N 1
ATOM 693 C CA . GLN A 1 85 ? -25.080 -7.112 19.371 1.00 95.50 85 GLN A CA 1
ATOM 694 C C . GLN A 1 85 ? -24.913 -6.824 20.858 1.00 95.50 85 GLN A C 1
ATOM 696 O O . GLN A 1 85 ? -24.274 -7.623 21.536 1.00 95.50 85 GLN A O 1
ATOM 701 N N . ASP A 1 86 ? -25.527 -5.755 21.358 1.00 96.25 86 ASP A N 1
ATOM 702 C CA . ASP A 1 86 ? -25.483 -5.358 22.762 1.00 96.25 86 ASP A CA 1
ATOM 703 C C . ASP A 1 86 ? -26.144 -6.423 23.643 1.00 96.25 86 ASP A C 1
ATOM 705 O O . ASP A 1 86 ? -25.556 -6.852 24.634 1.00 96.25 86 ASP A O 1
ATOM 709 N N . ALA A 1 87 ? -27.310 -6.940 23.237 1.00 95.69 87 ALA A N 1
ATOM 710 C CA . ALA A 1 87 ? -27.978 -8.036 23.940 1.00 95.69 87 ALA A CA 1
ATOM 711 C C . ALA A 1 87 ? -27.110 -9.307 24.002 1.00 95.69 87 ALA A C 1
ATOM 713 O O . ALA A 1 87 ? -26.945 -9.905 25.065 1.00 95.69 87 ALA A O 1
ATOM 714 N N . LEU A 1 88 ? -26.500 -9.699 22.879 1.00 95.81 88 LEU A N 1
ATOM 715 C CA . LEU A 1 88 ? -25.600 -10.856 22.835 1.00 95.81 88 LEU A CA 1
ATOM 716 C C . LEU A 1 88 ? -24.305 -10.620 23.623 1.00 95.81 88 LEU A C 1
ATOM 718 O O . LEU A 1 88 ? -23.737 -11.561 24.173 1.00 95.81 88 LEU A O 1
ATOM 722 N N . ALA A 1 89 ? -23.797 -9.389 23.647 1.00 95.81 89 ALA A N 1
ATOM 723 C CA . ALA A 1 89 ? -22.615 -9.029 24.416 1.00 95.81 89 ALA A CA 1
ATOM 724 C C . ALA A 1 89 ? -22.895 -9.095 25.920 1.00 95.81 89 ALA A C 1
ATOM 726 O O . ALA A 1 89 ? -22.073 -9.646 26.647 1.00 95.81 89 ALA A O 1
ATOM 727 N N . ALA A 1 90 ? -24.062 -8.618 26.361 1.00 95.38 90 ALA A N 1
ATOM 728 C CA . ALA A 1 90 ? -24.502 -8.733 27.746 1.00 95.38 90 ALA A CA 1
ATOM 729 C C . ALA A 1 90 ? -24.609 -10.203 28.179 1.00 95.38 90 ALA A C 1
ATOM 731 O O . ALA A 1 90 ? -23.994 -10.589 29.170 1.00 95.38 90 ALA A O 1
ATOM 732 N N . GLU A 1 91 ? -25.274 -11.052 27.385 1.00 94.44 91 GLU A N 1
ATOM 733 C CA . GLU A 1 91 ? -25.373 -12.489 27.686 1.00 94.44 91 GLU A CA 1
ATOM 734 C C . GLU A 1 91 ? -23.984 -13.146 27.758 1.00 94.44 91 GLU A C 1
ATOM 736 O O . GLU A 1 91 ? -23.687 -13.917 28.672 1.00 94.44 91 GLU A O 1
ATOM 741 N N . ARG A 1 92 ? -23.092 -12.838 26.809 1.00 94.69 92 ARG A N 1
ATOM 742 C CA . ARG A 1 92 ? -21.722 -13.371 26.831 1.00 94.69 92 ARG A CA 1
ATOM 743 C C . ARG A 1 92 ? -20.953 -12.920 28.067 1.00 94.69 92 ARG A C 1
ATOM 745 O O . ARG A 1 92 ? -20.284 -13.756 28.666 1.00 94.69 92 ARG A O 1
ATOM 752 N N . ALA A 1 93 ? -21.064 -11.653 28.458 1.00 95.62 93 ALA A N 1
ATOM 753 C CA . ALA A 1 93 ? -20.403 -11.125 29.646 1.00 95.62 93 ALA A CA 1
ATOM 754 C C . ALA A 1 93 ? -20.886 -11.838 30.919 1.00 95.62 93 ALA A C 1
ATOM 756 O O . ALA A 1 93 ? -20.063 -12.274 31.721 1.00 95.62 93 ALA A O 1
ATOM 757 N N . GLU A 1 94 ? -22.196 -12.056 31.062 1.00 95.44 94 GLU A N 1
ATOM 758 C CA . GLU A 1 94 ? -22.758 -12.824 32.181 1.00 95.44 94 GLU A CA 1
ATOM 759 C C . GLU A 1 94 ? -22.214 -14.260 32.217 1.00 95.44 94 GLU A C 1
ATOM 761 O O . GLU A 1 94 ? -21.796 -14.760 33.264 1.00 95.44 94 GLU A O 1
ATOM 766 N N . ARG A 1 95 ? -22.160 -14.929 31.059 1.00 94.75 95 ARG A N 1
ATOM 767 C CA . ARG A 1 95 ? -21.622 -16.293 30.955 1.00 94.75 95 ARG A CA 1
ATOM 768 C C . ARG A 1 95 ? -20.127 -16.357 31.235 1.00 94.75 95 ARG A C 1
ATOM 770 O O . ARG A 1 95 ? -19.662 -17.345 31.802 1.00 94.75 95 ARG A O 1
ATOM 777 N N . GLU A 1 96 ? -19.368 -15.354 30.813 1.00 95.06 96 GLU A N 1
ATOM 778 C CA . GLU A 1 96 ? -17.940 -15.262 31.096 1.00 95.06 96 GLU A CA 1
ATOM 779 C C . GLU A 1 96 ? -17.670 -15.038 32.577 1.00 95.06 96 GLU A C 1
ATOM 781 O O . GLU A 1 96 ? -16.804 -15.718 33.121 1.00 95.06 96 GLU A O 1
ATOM 786 N N . GLU A 1 97 ? -18.417 -14.155 33.240 1.00 94.19 97 GLU A N 1
ATOM 787 C CA . GLU A 1 97 ? -18.293 -13.953 34.685 1.00 94.19 97 GLU A CA 1
ATOM 788 C C . GLU A 1 97 ? -18.627 -15.230 35.453 1.00 94.19 97 GLU A C 1
ATOM 790 O O . GLU A 1 97 ? -17.825 -15.681 36.274 1.00 94.19 97 GLU A O 1
ATOM 795 N N . LEU A 1 98 ? -19.725 -15.904 35.095 1.00 94.50 98 LEU A N 1
ATOM 796 C CA . LEU A 1 98 ? -20.067 -17.201 35.676 1.00 94.50 98 LEU A CA 1
ATOM 797 C C . LEU A 1 98 ? -18.955 -18.232 35.444 1.00 94.50 98 LEU A C 1
ATOM 799 O O . LEU A 1 98 ? -18.569 -18.968 36.352 1.00 94.50 98 LEU A O 1
ATOM 803 N N . ARG A 1 99 ? -18.406 -18.289 34.227 1.00 94.38 99 ARG A N 1
ATOM 804 C CA . ARG A 1 99 ? -17.296 -19.184 33.893 1.00 94.38 99 ARG A CA 1
ATOM 805 C C . ARG A 1 99 ? -16.079 -18.879 34.770 1.00 94.38 99 ARG A C 1
ATOM 807 O O . ARG A 1 99 ? -15.527 -19.809 35.352 1.00 94.38 99 ARG A O 1
ATOM 814 N N . ARG A 1 100 ? -15.672 -17.611 34.890 1.00 92.00 100 ARG A N 1
ATOM 815 C CA . ARG A 1 100 ? -14.548 -17.181 35.741 1.00 92.00 100 ARG A CA 1
ATOM 816 C C . ARG A 1 100 ? -14.783 -17.591 37.190 1.00 92.00 100 ARG A C 1
ATOM 818 O O . ARG A 1 100 ? -13.896 -18.182 37.795 1.00 92.00 100 ARG A O 1
ATOM 825 N N . GLU A 1 101 ? -15.976 -17.352 37.727 1.00 93.50 101 GLU A N 1
ATOM 826 C CA . GLU A 1 101 ? -16.334 -17.745 39.091 1.00 93.50 101 GLU A CA 1
ATOM 827 C C . GLU A 1 101 ? -16.232 -19.260 39.304 1.00 93.50 101 GLU A C 1
ATOM 829 O O . GLU A 1 101 ? -15.608 -19.705 40.272 1.00 93.50 101 GLU A O 1
ATOM 834 N N . ILE A 1 102 ? -16.752 -20.059 38.367 1.00 94.25 102 ILE A N 1
ATOM 835 C CA . ILE A 1 102 ? -16.632 -21.520 38.405 1.00 94.25 102 ILE A CA 1
ATOM 836 C C . ILE A 1 102 ? -15.157 -21.935 38.443 1.00 94.25 102 ILE A C 1
ATOM 838 O O . ILE A 1 102 ? -14.774 -22.710 39.320 1.00 94.25 102 ILE A O 1
ATOM 842 N N . TYR A 1 103 ? -14.304 -21.398 37.565 1.00 89.62 103 TYR A N 1
ATOM 843 C CA . TYR A 1 103 ? -12.875 -21.738 37.564 1.00 89.62 103 TYR A CA 1
ATOM 844 C C . TYR A 1 103 ? -12.151 -21.286 38.836 1.00 89.62 103 TYR A C 1
ATOM 846 O O . TYR A 1 103 ? -11.361 -22.060 39.376 1.00 89.62 103 TYR A O 1
ATOM 854 N N . ARG A 1 104 ? -12.451 -20.093 39.367 1.00 92.50 104 ARG A N 1
ATOM 855 C CA . ARG A 1 104 ? -11.914 -19.635 40.661 1.00 92.50 104 ARG A CA 1
ATOM 856 C C . ARG A 1 104 ? -12.311 -20.587 41.785 1.00 92.50 104 ARG A C 1
ATOM 858 O O . ARG A 1 104 ? -11.480 -20.964 42.609 1.00 92.50 104 ARG A O 1
ATOM 865 N N . SER A 1 105 ? -13.579 -20.997 41.822 1.00 93.25 105 SER A N 1
ATOM 866 C CA . SER A 1 105 ? -14.086 -21.924 42.836 1.00 93.25 105 SER A CA 1
ATOM 867 C C . SER A 1 105 ? -13.417 -23.297 42.743 1.00 93.25 105 SER A C 1
ATOM 869 O O . SER A 1 105 ? -13.005 -23.843 43.766 1.00 93.25 105 SER A O 1
ATOM 871 N N . LEU A 1 106 ? -13.224 -23.807 41.522 1.00 94.00 106 LEU A N 1
ATOM 872 C CA . LEU A 1 106 ? -12.557 -25.077 41.268 1.00 94.00 106 LEU A CA 1
ATOM 873 C C . LEU A 1 106 ? -11.080 -25.019 41.669 1.00 94.00 106 LEU A C 1
ATOM 875 O O . LEU A 1 106 ? -10.617 -25.903 42.382 1.00 94.00 106 LEU A O 1
ATOM 879 N N . GLY A 1 107 ? -10.363 -23.958 41.284 1.00 92.62 107 GLY A N 1
ATOM 880 C CA . GLY A 1 107 ? -8.966 -23.745 41.667 1.00 92.62 107 GLY A CA 1
ATOM 881 C C . GLY A 1 107 ? -8.788 -23.764 43.185 1.00 92.62 107 GLY A C 1
ATOM 882 O O . GLY A 1 107 ? -7.984 -24.546 43.702 1.00 92.62 107 GLY A O 1
ATOM 883 N N . ARG A 1 108 ? -9.630 -23.013 43.911 1.00 93.19 108 ARG A N 1
ATOM 884 C CA . ARG A 1 108 ? -9.641 -23.014 45.383 1.00 93.19 108 ARG A CA 1
ATOM 885 C C . ARG A 1 108 ? -9.929 -24.401 45.961 1.00 93.19 108 ARG A C 1
ATOM 887 O O . ARG A 1 108 ? -9.226 -24.836 46.867 1.00 93.19 108 ARG A O 1
ATOM 894 N N . ALA A 1 109 ? -10.915 -25.118 45.418 1.00 93.19 109 ALA A N 1
ATOM 895 C CA . ALA A 1 109 ? -11.258 -26.468 45.868 1.00 93.19 109 ALA A CA 1
ATOM 896 C C . ALA A 1 109 ? -10.123 -27.485 45.636 1.00 93.19 109 ALA A C 1
ATOM 898 O O . ALA A 1 109 ? -9.950 -28.405 46.430 1.00 93.19 109 ALA A O 1
ATOM 899 N N . THR A 1 110 ? -9.322 -27.306 44.581 1.00 92.75 110 THR A N 1
ATOM 900 C CA . THR A 1 110 ? -8.146 -28.144 44.283 1.00 92.75 110 THR A CA 1
ATOM 901 C C . THR A 1 110 ? -6.878 -27.751 45.055 1.00 92.75 110 THR A C 1
ATOM 903 O O . THR A 1 110 ? -5.837 -28.374 44.863 1.00 92.75 110 THR A O 1
ATOM 906 N N . GLY A 1 111 ? -6.951 -26.745 45.937 1.00 88.75 111 GLY A N 1
ATOM 907 C CA . GLY A 1 111 ? -5.822 -26.281 46.752 1.00 88.75 111 GLY A CA 1
ATOM 908 C C . GLY A 1 111 ? -4.886 -25.286 46.056 1.00 88.75 111 GLY A C 1
ATOM 909 O O . GLY A 1 111 ? -3.761 -25.095 46.512 1.00 88.75 111 GLY A O 1
ATOM 910 N N . MET A 1 112 ? -5.323 -24.657 44.962 1.00 89.69 112 MET A N 1
ATOM 911 C CA . MET A 1 112 ? -4.573 -23.619 44.248 1.00 89.69 112 MET A CA 1
ATOM 912 C C . MET A 1 112 ? -4.845 -22.228 44.853 1.00 89.69 112 MET A C 1
ATOM 914 O O . MET A 1 112 ? -5.996 -21.886 45.130 1.00 89.69 112 MET A O 1
ATOM 918 N N . ASP A 1 113 ? -3.799 -21.411 45.023 1.00 89.50 113 ASP A N 1
ATOM 919 C CA . ASP A 1 113 ? -3.901 -20.014 45.481 1.00 89.50 113 ASP A CA 1
ATOM 920 C C . ASP A 1 113 ? -4.243 -19.086 44.304 1.00 89.50 113 ASP A C 1
ATOM 922 O O . ASP A 1 113 ? -3.374 -18.522 43.638 1.00 89.50 113 ASP A O 1
ATOM 926 N N . VAL A 1 114 ? -5.541 -18.988 44.017 1.00 89.12 114 VAL A N 1
ATOM 927 C CA . VAL A 1 114 ? -6.083 -18.213 42.892 1.00 89.12 114 VAL A CA 1
ATOM 928 C C . VAL A 1 114 ? -5.811 -16.712 43.049 1.00 89.12 114 VAL A C 1
ATOM 930 O O . VAL A 1 114 ? -5.478 -16.056 42.067 1.00 89.12 114 VAL A O 1
ATOM 933 N N . ASP A 1 115 ? -5.869 -16.178 44.272 1.00 90.81 115 ASP A N 1
ATOM 934 C CA . ASP A 1 115 ? -5.682 -14.745 44.529 1.00 90.81 115 ASP A CA 1
ATOM 935 C C . ASP A 1 115 ? -4.237 -14.311 44.253 1.00 90.81 115 ASP A C 1
ATOM 937 O O . ASP A 1 115 ? -3.982 -13.213 43.755 1.00 90.81 115 ASP A O 1
ATOM 941 N N . ARG A 1 116 ? -3.261 -15.174 44.565 1.00 91.81 116 ARG A N 1
ATOM 942 C CA . ARG A 1 116 ? -1.864 -14.936 44.195 1.00 91.81 116 ARG A CA 1
ATOM 943 C C . ARG A 1 116 ? -1.670 -14.946 42.680 1.00 91.81 116 ARG A C 1
ATOM 945 O O . ARG A 1 116 ? -1.007 -14.047 42.173 1.00 91.81 116 ARG A O 1
ATOM 952 N N . ILE A 1 117 ? -2.259 -15.918 41.986 1.00 89.38 117 ILE A N 1
ATOM 953 C CA . ILE A 1 117 ? -2.152 -16.047 40.526 1.00 89.38 117 ILE A CA 1
ATOM 954 C C . ILE A 1 117 ? -2.761 -14.827 39.825 1.00 89.38 117 ILE A C 1
ATOM 956 O O . ILE A 1 117 ? -2.149 -14.287 38.909 1.00 89.38 117 ILE A O 1
ATOM 960 N N . GLU A 1 118 ? -3.926 -14.349 40.270 1.00 89.94 118 GLU A N 1
ATOM 961 C CA . GLU A 1 118 ? -4.565 -13.160 39.691 1.00 89.94 118 GLU A CA 1
ATOM 962 C C . GLU A 1 118 ? -3.725 -11.888 39.894 1.00 89.94 118 GLU A C 1
ATOM 964 O O . GLU A 1 118 ? -3.622 -11.073 38.978 1.00 89.94 118 GLU A O 1
ATOM 969 N N . ARG A 1 119 ? -3.077 -11.727 41.058 1.00 93.06 119 ARG A N 1
ATOM 970 C CA . ARG A 1 119 ? -2.164 -10.596 41.307 1.00 93.06 119 ARG A CA 1
ATOM 971 C C . ARG A 1 119 ? -0.929 -10.640 40.413 1.00 93.06 119 ARG A C 1
ATOM 973 O O . ARG A 1 119 ? -0.599 -9.630 39.800 1.00 93.06 119 ARG A O 1
ATOM 980 N N . GLU A 1 120 ? -0.267 -11.793 40.333 1.00 92.19 120 GLU A N 1
ATOM 981 C CA . GLU A 1 120 ? 0.918 -11.971 39.483 1.00 92.19 120 GLU A CA 1
ATOM 982 C C . GLU A 1 120 ? 0.568 -11.713 38.004 1.00 92.19 120 GLU A C 1
ATOM 984 O O . GLU A 1 120 ? 1.284 -10.977 37.326 1.00 92.19 120 GLU A O 1
ATOM 989 N N . ALA A 1 121 ? -0.585 -12.207 37.537 1.00 90.88 121 ALA A N 1
ATOM 990 C CA . ALA A 1 121 ? -1.072 -11.968 36.179 1.00 90.88 121 ALA A CA 1
ATOM 991 C C . ALA A 1 121 ? -1.390 -10.486 35.902 1.00 90.88 121 ALA A C 1
ATOM 993 O O . ALA A 1 121 ? -1.064 -9.982 34.830 1.00 90.88 121 ALA A O 1
ATOM 994 N N . ALA A 1 122 ? -1.998 -9.769 36.853 1.00 92.88 122 ALA A N 1
ATOM 995 C CA . ALA A 1 122 ? -2.288 -8.343 36.698 1.00 92.88 122 ALA A CA 1
ATOM 996 C C . ALA A 1 122 ? -1.007 -7.492 36.633 1.00 92.88 122 ALA A C 1
ATOM 998 O O . ALA A 1 122 ? -0.925 -6.543 35.852 1.00 92.88 122 ALA A O 1
ATOM 999 N N . GLU A 1 123 ? 0.010 -7.834 37.430 1.00 94.06 123 GLU A N 1
ATOM 1000 C CA . GLU A 1 123 ? 1.316 -7.171 37.376 1.00 94.06 123 GLU A CA 1
ATOM 1001 C C . GLU A 1 123 ? 2.040 -7.424 36.051 1.00 94.06 123 GLU A C 1
ATOM 1003 O O . GLU A 1 123 ? 2.661 -6.509 35.506 1.00 94.06 123 GLU A O 1
ATOM 1008 N N . GLU A 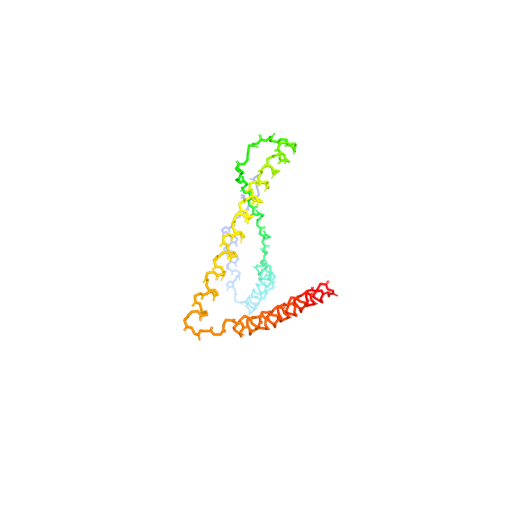1 124 ? 1.971 -8.649 35.531 1.00 92.44 124 GLU A N 1
ATOM 1009 C CA . GLU A 1 124 ? 2.546 -9.009 34.237 1.00 92.44 124 GLU A CA 1
ATOM 1010 C C . GLU A 1 124 ? 1.850 -8.261 33.093 1.00 92.44 124 GLU A C 1
ATOM 1012 O O . GLU A 1 124 ? 2.526 -7.575 32.327 1.00 92.44 124 GLU A O 1
ATOM 1017 N N . GLN A 1 125 ? 0.513 -8.262 33.056 1.00 92.31 125 GLN A N 1
ATOM 1018 C CA . GLN A 1 125 ? -0.270 -7.519 32.061 1.00 92.31 125 GLN A CA 1
ATOM 1019 C C . GLN A 1 125 ? 0.043 -6.019 32.079 1.00 92.31 125 GLN A C 1
ATOM 1021 O O . GLN A 1 125 ? 0.295 -5.430 31.032 1.00 92.31 125 GLN A O 1
ATOM 1026 N N . ALA A 1 126 ? 0.116 -5.396 33.258 1.00 94.25 126 ALA A N 1
ATOM 1027 C CA . ALA A 1 126 ? 0.453 -3.976 33.365 1.00 94.25 126 ALA A CA 1
ATOM 1028 C C . ALA A 1 126 ? 1.863 -3.661 32.826 1.00 94.25 126 ALA A C 1
ATOM 1030 O O . ALA A 1 126 ? 2.089 -2.606 32.226 1.00 94.25 126 ALA A O 1
ATOM 1031 N N . ARG A 1 127 ? 2.830 -4.570 33.023 1.00 94.25 127 ARG A N 1
ATOM 1032 C CA . ARG A 1 127 ? 4.188 -4.431 32.467 1.00 94.25 127 ARG A CA 1
ATOM 1033 C C . ARG A 1 127 ? 4.192 -4.594 30.953 1.00 94.25 127 ARG A C 1
ATOM 1035 O O . ARG A 1 127 ? 4.882 -3.833 30.273 1.00 94.25 127 ARG A O 1
ATOM 1042 N N . GLU A 1 128 ? 3.442 -5.559 30.433 1.00 93.06 128 GLU A N 1
ATOM 1043 C CA . GLU A 1 128 ? 3.294 -5.783 28.996 1.00 93.06 128 GLU A CA 1
ATOM 1044 C C . GLU A 1 128 ? 2.638 -4.582 28.315 1.00 93.06 128 GLU A C 1
ATOM 1046 O O . GLU A 1 128 ? 3.204 -4.043 27.365 1.00 93.06 128 GLU A O 1
ATOM 1051 N N . GLU A 1 129 ? 1.527 -4.080 28.852 1.00 93.31 129 GLU A N 1
ATOM 1052 C CA . GLU A 1 129 ? 0.835 -2.897 28.335 1.00 93.31 129 GLU A CA 1
ATOM 1053 C C . GLU A 1 129 ? 1.736 -1.656 28.341 1.00 93.31 129 GLU A C 1
ATOM 1055 O O . GLU A 1 129 ? 1.782 -0.915 27.355 1.00 93.31 129 GLU A O 1
ATOM 1060 N N . ALA A 1 130 ? 2.505 -1.441 29.414 1.00 92.88 130 ALA A N 1
ATOM 1061 C CA . ALA A 1 130 ? 3.468 -0.345 29.487 1.00 92.88 130 ALA A CA 1
ATOM 1062 C C . ALA A 1 130 ? 4.587 -0.494 28.442 1.00 92.88 130 ALA A C 1
ATOM 1064 O O . ALA A 1 130 ? 4.967 0.482 27.787 1.00 92.88 130 ALA A O 1
ATOM 1065 N N . ALA A 1 131 ? 5.095 -1.713 28.244 1.00 93.19 131 ALA A N 1
ATOM 1066 C CA . ALA A 1 131 ? 6.105 -1.997 27.233 1.00 93.19 131 ALA A CA 1
ATOM 1067 C C . ALA A 1 131 ? 5.555 -1.824 25.807 1.00 93.19 131 ALA A C 1
ATOM 1069 O O . ALA A 1 131 ? 6.252 -1.295 24.941 1.00 93.19 131 ALA A O 1
ATOM 1070 N N . GLU A 1 132 ? 4.317 -2.236 25.538 1.00 92.12 132 GLU A N 1
ATOM 1071 C CA . GLU A 1 132 ? 3.656 -2.032 24.248 1.00 92.12 132 GLU A CA 1
ATOM 1072 C C . GLU A 1 132 ? 3.347 -0.562 23.977 1.00 92.12 132 GLU A C 1
ATOM 1074 O O . GLU A 1 132 ? 3.542 -0.092 22.856 1.00 92.12 132 GLU A O 1
ATOM 1079 N N . ALA A 1 133 ? 2.897 0.184 24.987 1.00 91.38 133 ALA A N 1
ATOM 1080 C CA . ALA A 1 133 ? 2.681 1.621 24.878 1.00 91.38 133 ALA A CA 1
ATOM 1081 C C . ALA A 1 133 ? 3.995 2.353 24.560 1.00 91.38 133 ALA A C 1
ATOM 1083 O O . ALA A 1 133 ? 4.020 3.200 23.666 1.00 91.38 133 ALA A O 1
ATOM 1084 N N . ALA A 1 134 ? 5.099 1.975 25.214 1.00 90.00 134 ALA A N 1
ATOM 1085 C CA . ALA A 1 134 ? 6.426 2.512 24.923 1.00 90.00 134 ALA A CA 1
ATOM 1086 C C . ALA A 1 134 ? 6.890 2.175 23.494 1.00 90.00 134 ALA A C 1
ATOM 1088 O O . ALA A 1 134 ? 7.386 3.051 22.787 1.00 90.00 134 ALA A O 1
ATOM 1089 N N . ARG A 1 135 ? 6.673 0.934 23.031 1.00 89.75 135 ARG A N 1
ATOM 1090 C CA . ARG A 1 135 ? 6.966 0.535 21.641 1.00 89.75 135 ARG A CA 1
ATOM 1091 C C . ARG A 1 135 ? 6.136 1.325 20.632 1.00 89.75 135 ARG A C 1
ATOM 1093 O O . ARG A 1 135 ? 6.685 1.813 19.650 1.00 89.75 135 ARG A O 1
ATOM 1100 N N . ARG A 1 136 ? 4.830 1.485 20.874 1.00 87.50 136 ARG A N 1
ATOM 1101 C CA . ARG A 1 136 ? 3.942 2.285 20.015 1.00 87.50 136 ARG A CA 1
ATOM 1102 C C . ARG A 1 136 ? 4.387 3.744 19.952 1.00 87.50 136 ARG A C 1
ATOM 1104 O O . ARG A 1 136 ? 4.420 4.312 18.867 1.00 87.50 136 ARG A O 1
ATOM 1111 N N . ALA A 1 137 ? 4.775 4.332 21.082 1.00 87.69 137 ALA A N 1
ATOM 1112 C CA . ALA A 1 137 ? 5.285 5.699 21.127 1.00 87.69 137 ALA A CA 1
ATOM 1113 C C . ALA A 1 137 ? 6.605 5.861 20.352 1.00 87.69 137 ALA A C 1
ATOM 1115 O O . ALA A 1 137 ? 6.757 6.839 19.625 1.00 87.69 137 ALA A O 1
ATOM 1116 N N . ALA A 1 138 ? 7.527 4.897 20.454 1.00 85.88 138 ALA A N 1
ATOM 1117 C CA . ALA A 1 138 ? 8.783 4.910 19.702 1.00 85.88 138 ALA A CA 1
ATOM 1118 C C . ALA A 1 138 ? 8.553 4.841 18.181 1.00 85.88 138 ALA A C 1
ATOM 1120 O O . ALA A 1 138 ? 9.135 5.626 17.441 1.00 85.88 138 ALA A O 1
ATOM 1121 N N . LEU A 1 139 ? 7.643 3.972 17.723 1.00 83.19 139 LEU A N 1
ATOM 1122 C CA . LEU A 1 139 ? 7.292 3.850 16.301 1.00 83.19 139 LEU A CA 1
ATOM 1123 C C . LEU A 1 139 ? 6.660 5.132 15.736 1.00 83.19 139 LEU A C 1
ATOM 1125 O O . LEU A 1 139 ? 6.963 5.528 14.614 1.00 83.19 139 LEU A O 1
ATOM 1129 N N . VAL A 1 140 ? 5.801 5.800 16.513 1.00 81.50 140 VAL A N 1
ATOM 1130 C CA . VAL A 1 140 ? 5.226 7.095 16.114 1.00 81.50 140 VAL A CA 1
ATOM 1131 C C . VAL A 1 140 ? 6.301 8.189 16.099 1.00 81.50 140 VAL A C 1
ATOM 1133 O O . VAL A 1 140 ? 6.323 9.002 15.179 1.00 81.50 140 VAL A O 1
ATOM 1136 N N . GLY A 1 141 ? 7.223 8.191 17.066 1.00 70.69 141 GLY A N 1
ATOM 1137 C CA . GLY A 1 141 ? 8.336 9.144 17.131 1.00 70.69 141 GLY A CA 1
ATOM 1138 C C . GLY A 1 141 ? 9.290 9.060 15.935 1.00 70.69 141 GLY A C 1
ATOM 1139 O O . GLY A 1 141 ? 9.620 10.096 15.361 1.00 70.69 141 GLY A O 1
ATOM 1140 N N . ASP A 1 142 ? 9.668 7.849 15.517 1.00 61.22 142 ASP A N 1
ATOM 1141 C CA . ASP A 1 142 ? 10.512 7.643 14.330 1.00 61.22 142 ASP A CA 1
ATOM 1142 C C . ASP A 1 142 ? 9.785 8.043 13.035 1.00 61.22 142 ASP A C 1
ATOM 1144 O O . ASP A 1 142 ? 10.376 8.691 12.173 1.00 61.22 142 ASP A O 1
ATOM 1148 N N . SER A 1 143 ? 8.479 7.766 12.924 1.00 58.06 143 SER A N 1
ATOM 1149 C CA . SER A 1 143 ? 7.701 8.126 11.725 1.00 58.06 143 SER A CA 1
ATOM 1150 C C . SER A 1 143 ? 7.577 9.639 11.488 1.00 58.06 143 SER A C 1
ATOM 1152 O O . SER A 1 143 ? 7.505 10.080 10.346 1.00 58.06 143 SER A O 1
ATOM 1154 N N . VAL A 1 144 ? 7.596 10.456 12.549 1.00 57.59 144 VAL A N 1
ATOM 1155 C CA . VAL A 1 144 ? 7.548 11.929 12.446 1.00 57.59 144 VAL A CA 1
ATOM 1156 C C . VAL A 1 144 ? 8.923 12.517 12.090 1.00 57.59 144 VAL A C 1
ATOM 1158 O O . VAL A 1 144 ? 9.004 13.586 11.480 1.00 57.59 144 VAL A O 1
ATOM 1161 N N . ALA A 1 145 ? 10.012 11.825 12.440 1.00 55.69 1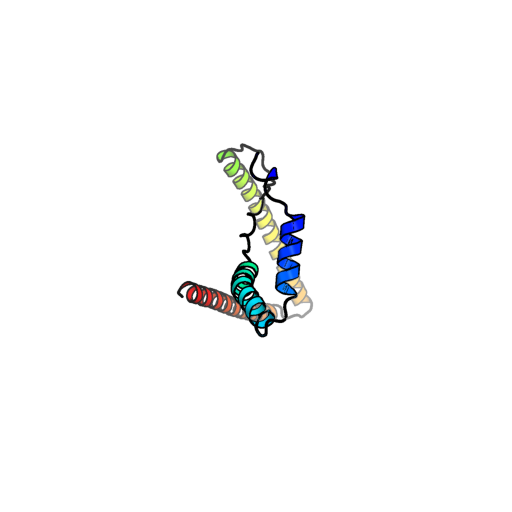45 ALA A N 1
ATOM 1162 C CA . ALA A 1 145 ? 11.375 12.245 12.122 1.00 55.69 145 ALA A CA 1
ATOM 1163 C C . ALA A 1 145 ? 11.760 11.975 10.654 1.00 55.69 145 ALA A C 1
ATOM 1165 O O . ALA A 1 145 ? 12.533 12.749 10.088 1.00 55.69 145 ALA A O 1
ATOM 1166 N N . GLU A 1 146 ? 11.211 10.924 10.034 1.00 52.84 146 GLU A N 1
ATOM 1167 C CA . GLU A 1 146 ? 11.430 10.611 8.612 1.00 52.84 146 GLU A CA 1
ATOM 1168 C C . GLU A 1 146 ? 10.669 11.549 7.656 1.00 52.84 146 GLU A C 1
ATOM 1170 O O . GLU A 1 146 ? 11.190 11.870 6.594 1.00 52.84 146 GLU A O 1
ATOM 1175 N N . ASP A 1 147 ? 9.494 12.062 8.040 1.00 52.59 147 ASP A N 1
ATOM 1176 C CA . ASP A 1 147 ? 8.655 12.940 7.192 1.00 52.59 147 ASP A CA 1
ATOM 1177 C C . ASP A 1 147 ? 9.112 14.423 7.186 1.00 52.59 147 ASP A C 1
ATOM 1179 O O . ASP A 1 147 ? 8.512 15.278 6.534 1.00 52.59 147 ASP A O 1
ATOM 1183 N N . SER A 1 148 ? 10.170 14.749 7.941 1.00 50.47 148 SER A N 1
ATOM 1184 C CA . SER A 1 148 ? 10.701 16.113 8.128 1.00 50.47 148 SER A CA 1
ATOM 1185 C C . SER A 1 148 ? 12.040 16.374 7.408 1.00 50.47 148 SER A C 1
ATOM 1187 O O . SER A 1 148 ? 12.673 17.403 7.668 1.00 50.47 148 SER A O 1
ATOM 1189 N N . GLN A 1 149 ? 12.492 15.461 6.538 1.00 40.44 149 GLN A N 1
ATOM 1190 C CA . GLN A 1 149 ? 13.701 15.591 5.700 1.00 40.44 149 GLN A CA 1
ATOM 1191 C C . GLN A 1 149 ? 13.345 15.676 4.215 1.00 40.44 149 GLN A C 1
ATOM 1193 O O . GLN A 1 149 ? 14.043 16.439 3.507 1.00 40.44 149 GLN A O 1
#

Foldseek 3Di:
DPPVVPDPVVVVVVVVVVVLPPDDPCSVVVVVVVCCVVVVVVVVVVPDDDDDDDDDDDDDDDDPDDPPDDPVNVVVVVVVVVVVVVVVVVVVVVVVVVVVVVVLVVCVVVVHPVVVVVVVVVVVVVVVVVVVVVVVVVVVVVVVVVVPD

Secondary structure (DSSP, 8-state):
--SGGG--HHHHHHHHHHHHHS--TTHHHHHHHHHHHHHHHHHHHHH---PPPPPPP-------SPTT--HHHHHHHHHHHHHHHHHHHHHHHHHHHHHHHHHHHHHHHTT--HHHHHHHHHHHHHHHHHHHHHHHHHHHHHHHHHTT-